Protein AF-A0AAV2CEP4-F1 (afdb_monomer_lite)

Sequence (104 aa):
MEKEYVPQLPFPTRLHKDRLETEFAKFMAMLKQVNIRMPFVEALSKMPKYAKFMKDLLTNKRKLGELSTLMLNEECSAILQNKLPEKRKDPGSFTIPCMIGSLL

Structure (mmCIF, N/CA/C/O backbone):
data_AF-A0AAV2CEP4-F1
#
_entry.id   AF-A0AAV2CEP4-F1
#
loop_
_atom_site.group_PDB
_atom_site.id
_atom_site.type_symbol
_atom_site.label_atom_id
_atom_site.label_alt_id
_atom_site.label_comp_id
_atom_site.label_asym_id
_atom_site.label_entity_id
_atom_site.label_seq_id
_atom_site.pdbx_PDB_ins_code
_atom_site.Cartn_x
_atom_site.Cartn_y
_atom_site.Cartn_z
_atom_site.occupancy
_atom_site.B_iso_or_equiv
_atom_site.auth_seq_id
_atom_site.auth_comp_id
_atom_site.auth_asym_id
_atom_site.auth_atom_id
_atom_site.pdbx_PDB_model_num
ATOM 1 N N . MET A 1 1 ? 32.792 34.242 13.592 1.00 44.28 1 MET A N 1
ATOM 2 C CA . MET A 1 1 ? 32.003 33.523 12.571 1.00 44.28 1 MET A CA 1
ATOM 3 C C . MET A 1 1 ? 31.143 32.512 13.296 1.00 44.28 1 MET A C 1
ATOM 5 O O . MET A 1 1 ? 31.660 31.513 13.781 1.00 44.28 1 MET A O 1
ATOM 9 N N . GLU A 1 2 ? 29.873 32.847 13.474 1.00 54.44 2 GLU A N 1
ATOM 10 C CA . GLU A 1 2 ? 28.872 31.980 14.091 1.00 54.44 2 GLU A CA 1
ATOM 11 C C . GLU A 1 2 ? 28.571 30.837 13.111 1.00 54.44 2 GLU A C 1
ATOM 13 O O . GLU A 1 2 ? 28.300 31.085 11.937 1.00 54.44 2 GLU A O 1
ATOM 18 N N . LYS A 1 3 ? 28.744 29.582 13.541 1.00 63.22 3 LYS A N 1
ATOM 19 C CA . LYS A 1 3 ? 28.412 28.424 12.704 1.00 63.22 3 LYS A CA 1
ATOM 20 C C . LYS A 1 3 ? 26.911 28.198 12.804 1.00 63.22 3 LYS A C 1
ATOM 22 O O . LYS A 1 3 ? 26.409 27.937 13.893 1.00 63.22 3 LYS A O 1
ATOM 27 N N . GLU A 1 4 ? 26.230 28.290 11.671 1.00 72.56 4 GLU A N 1
ATOM 28 C CA . GLU A 1 4 ? 24.810 27.982 11.550 1.00 72.56 4 GLU A CA 1
ATOM 29 C C . GLU A 1 4 ? 24.533 26.556 12.049 1.00 72.56 4 GLU A C 1
ATOM 31 O O . GLU A 1 4 ? 25.140 25.581 11.593 1.00 72.56 4 GLU A O 1
ATOM 36 N N . TYR A 1 5 ? 23.662 26.441 13.053 1.00 77.50 5 TYR A N 1
ATOM 37 C CA . TYR A 1 5 ? 23.270 25.162 13.630 1.00 77.50 5 TYR A CA 1
ATOM 38 C C . TYR A 1 5 ? 22.282 24.468 12.690 1.00 77.50 5 TYR A C 1
ATOM 40 O O . TYR A 1 5 ? 21.127 24.875 12.579 1.00 77.50 5 TYR A O 1
ATOM 48 N N . VAL A 1 6 ? 22.729 23.399 12.031 1.00 79.00 6 VAL A N 1
ATOM 49 C CA . VAL A 1 6 ? 21.854 22.528 11.239 1.00 79.00 6 VAL A CA 1
ATOM 50 C C . VAL A 1 6 ? 21.366 21.393 12.145 1.00 79.00 6 VAL A C 1
ATOM 52 O O . VAL A 1 6 ? 22.180 20.551 12.541 1.00 79.00 6 VAL A O 1
ATOM 55 N N . PRO A 1 7 ? 20.068 21.337 12.502 1.00 77.12 7 PRO A N 1
ATOM 56 C CA . PRO A 1 7 ? 19.546 20.246 13.309 1.00 77.12 7 PRO A CA 1
ATOM 57 C C . PRO A 1 7 ? 19.694 18.936 12.536 1.00 77.12 7 PRO A C 1
ATOM 59 O O . PRO A 1 7 ? 19.220 18.800 11.406 1.00 77.12 7 PRO A O 1
ATOM 62 N N . GLN A 1 8 ? 20.353 17.951 13.146 1.00 74.31 8 GLN A N 1
ATOM 63 C CA . GLN A 1 8 ? 20.405 16.618 12.564 1.00 74.31 8 GLN A CA 1
ATOM 64 C C . GLN A 1 8 ? 19.019 15.989 12.662 1.00 74.31 8 GLN A C 1
ATOM 66 O O . GLN A 1 8 ? 18.497 15.774 13.757 1.00 74.31 8 GLN A O 1
ATOM 71 N N . LEU A 1 9 ? 18.411 15.715 11.506 1.00 70.19 9 LEU A N 1
ATOM 72 C CA . LEU A 1 9 ? 17.122 15.044 11.451 1.00 70.19 9 LEU A CA 1
ATOM 73 C C . LEU A 1 9 ? 17.254 13.676 12.125 1.00 70.19 9 LEU A C 1
ATOM 75 O O . LEU A 1 9 ? 18.134 12.898 11.742 1.00 70.19 9 LEU A O 1
ATOM 79 N N . PRO A 1 10 ? 16.382 13.338 13.089 1.00 75.00 10 PRO A N 1
ATOM 80 C CA . PRO A 1 10 ? 16.312 11.974 13.562 1.00 75.00 10 PRO A CA 1
ATOM 81 C C . PRO A 1 10 ? 15.937 11.136 12.334 1.00 75.00 10 PRO A C 1
ATOM 83 O O . PRO A 1 10 ? 14.899 11.368 11.713 1.00 75.00 10 PRO A O 1
ATOM 86 N N . PHE A 1 11 ? 16.795 10.187 11.958 1.00 68.88 11 PHE A N 1
ATOM 87 C CA . PHE A 1 11 ? 16.634 9.277 10.812 1.00 68.88 11 PHE A CA 1
ATOM 88 C C . PHE A 1 11 ? 16.893 9.887 9.409 1.00 68.88 11 PHE A C 1
ATOM 90 O O . PHE A 1 11 ? 16.006 9.857 8.549 1.00 68.88 11 PHE A O 1
ATOM 97 N N . PRO A 1 12 ? 18.129 10.339 9.114 1.00 63.06 12 PRO A N 1
ATOM 98 C CA . PRO A 1 12 ? 18.507 10.880 7.799 1.00 63.06 12 PRO A CA 1
ATOM 99 C C . PRO A 1 12 ? 18.337 9.855 6.664 1.00 63.06 12 PRO A C 1
ATOM 101 O O . PRO A 1 12 ? 18.043 10.207 5.527 1.00 63.06 12 PRO A O 1
ATOM 104 N N . THR A 1 13 ? 18.422 8.563 6.987 1.00 63.28 13 THR A N 1
ATOM 105 C CA . THR A 1 13 ? 18.263 7.445 6.048 1.00 63.28 13 THR A CA 1
ATOM 106 C C . THR A 1 13 ? 16.856 7.361 5.438 1.00 63.28 13 THR A C 1
ATOM 108 O O . THR A 1 13 ? 16.698 6.825 4.343 1.00 63.28 13 THR A O 1
ATOM 111 N N . ARG A 1 14 ? 15.821 7.909 6.101 1.00 62.22 14 ARG A N 1
ATOM 112 C CA . ARG A 1 14 ? 14.437 7.916 5.576 1.00 62.22 14 ARG A CA 1
ATOM 113 C C . ARG A 1 14 ? 14.245 8.827 4.362 1.00 62.22 14 ARG A C 1
ATOM 115 O O . ARG A 1 14 ? 13.224 8.713 3.689 1.00 62.22 14 ARG A O 1
ATOM 122 N N . LEU A 1 15 ? 15.218 9.689 4.073 1.00 59.09 15 LEU A N 1
ATOM 123 C CA . LEU A 1 15 ? 15.242 10.528 2.877 1.00 59.09 15 LEU A CA 1
ATOM 124 C C . LEU A 1 15 ? 15.859 9.827 1.656 1.00 59.09 15 LEU A C 1
ATOM 126 O O . LEU A 1 15 ? 15.777 10.370 0.564 1.00 59.09 15 LEU A O 1
ATOM 130 N N . HIS A 1 16 ? 16.402 8.606 1.766 1.00 59.72 16 HIS A N 1
ATOM 131 C CA . HIS A 1 16 ? 16.911 7.850 0.605 1.00 59.72 16 HIS A CA 1
ATOM 132 C C . HIS A 1 16 ? 15.798 7.268 -0.298 1.00 59.72 16 HIS A C 1
ATOM 134 O O . HIS A 1 16 ? 15.948 6.176 -0.852 1.00 59.72 16 HIS A O 1
ATOM 140 N N . LYS A 1 17 ? 14.677 7.982 -0.460 1.00 60.50 17 LYS A N 1
ATOM 141 C CA . LYS A 1 17 ? 13.610 7.644 -1.414 1.00 60.50 17 LYS A CA 1
ATOM 142 C C . LYS A 1 17 ? 14.090 7.758 -2.857 1.00 60.50 17 LYS A C 1
ATOM 144 O O . LYS A 1 17 ? 13.772 6.888 -3.662 1.00 60.50 17 LYS A O 1
ATOM 149 N N . ASP A 1 18 ? 14.929 8.749 -3.143 1.00 65.75 18 ASP A N 1
ATOM 150 C CA . ASP A 1 18 ? 15.300 9.126 -4.510 1.00 65.75 18 ASP A CA 1
ATOM 151 C C . ASP A 1 18 ? 15.946 7.977 -5.291 1.00 65.75 18 ASP A C 1
ATOM 153 O O . ASP A 1 18 ? 15.655 7.766 -6.470 1.00 65.75 18 ASP A O 1
ATOM 157 N N . ARG A 1 19 ? 16.789 7.172 -4.627 1.00 70.69 19 ARG A N 1
ATOM 158 C CA . ARG A 1 19 ? 17.437 6.017 -5.264 1.00 70.69 19 ARG A CA 1
ATOM 159 C C . ARG A 1 19 ? 16.425 4.926 -5.607 1.00 70.69 19 ARG A C 1
ATOM 161 O O . ARG A 1 19 ? 16.480 4.382 -6.704 1.00 70.69 19 ARG A O 1
ATOM 168 N N . LEU A 1 20 ? 15.506 4.612 -4.693 1.00 79.88 20 LEU A N 1
ATOM 169 C CA . LEU A 1 20 ? 14.484 3.589 -4.923 1.00 79.88 20 LEU A CA 1
ATOM 170 C C . LEU A 1 20 ? 13.492 4.037 -6.004 1.00 79.88 20 LEU A C 1
ATOM 172 O O . LEU A 1 20 ? 13.113 3.246 -6.862 1.00 79.88 20 LEU A O 1
ATOM 176 N N . GLU A 1 21 ? 13.116 5.312 -5.988 1.00 81.44 21 GLU A N 1
ATOM 177 C CA . GLU A 1 21 ? 12.184 5.914 -6.939 1.00 81.44 21 GLU A CA 1
ATOM 178 C C . GLU A 1 21 ? 12.784 5.983 -8.351 1.00 81.44 21 GLU A C 1
ATOM 180 O O . GLU A 1 21 ? 12.112 5.650 -9.329 1.00 81.44 21 GLU A O 1
ATOM 185 N N . THR A 1 22 ? 14.084 6.276 -8.458 1.00 86.31 22 THR A N 1
ATOM 186 C CA . THR A 1 22 ? 14.829 6.223 -9.726 1.00 86.31 22 THR A CA 1
ATOM 187 C C . THR A 1 22 ? 14.905 4.799 -10.286 1.00 86.31 22 THR A C 1
ATOM 189 O O . THR A 1 22 ? 14.666 4.586 -11.476 1.00 86.31 22 THR A O 1
ATOM 192 N N . GLU A 1 23 ? 15.219 3.804 -9.451 1.00 87.25 23 GLU A N 1
ATOM 193 C CA . GLU A 1 23 ? 15.260 2.397 -9.876 1.00 87.25 23 GLU A CA 1
ATOM 194 C C . GLU A 1 23 ? 13.865 1.881 -10.271 1.00 87.25 23 GLU A C 1
ATOM 196 O O . GLU A 1 23 ? 13.717 1.196 -11.287 1.00 87.25 23 GLU A O 1
ATOM 201 N N . PHE A 1 24 ? 12.817 2.281 -9.546 1.00 86.81 24 PHE A N 1
ATOM 202 C CA . PHE A 1 24 ? 11.432 1.961 -9.891 1.00 86.81 24 PHE A CA 1
ATOM 203 C C . PHE A 1 24 ? 11.005 2.598 -11.223 1.00 86.81 24 PHE A C 1
ATOM 205 O O . PHE A 1 24 ? 10.389 1.934 -12.061 1.00 86.81 24 PHE A O 1
ATOM 212 N N . ALA A 1 25 ? 11.380 3.855 -11.469 1.00 90.19 25 ALA A N 1
ATOM 213 C CA . ALA A 1 25 ? 11.115 4.531 -12.736 1.00 90.19 25 ALA A CA 1
ATOM 214 C C . ALA A 1 25 ? 11.799 3.823 -13.921 1.00 90.19 25 ALA A C 1
ATOM 216 O O . ALA A 1 25 ? 11.162 3.612 -14.958 1.00 90.19 25 ALA A O 1
ATOM 217 N N . LYS A 1 26 ? 13.059 3.386 -13.758 1.00 91.50 26 LYS A N 1
ATOM 218 C CA . LYS A 1 26 ? 13.776 2.577 -14.763 1.00 91.50 26 LYS A CA 1
ATOM 219 C C . LYS A 1 26 ? 13.073 1.245 -15.026 1.00 91.50 26 LYS A C 1
ATOM 221 O O . LYS A 1 26 ? 12.873 0.880 -16.183 1.00 91.50 26 LYS A O 1
ATOM 226 N N . PHE A 1 27 ? 12.652 0.543 -13.976 1.00 89.06 27 PHE A N 1
ATOM 227 C CA . PHE A 1 27 ? 11.896 -0.705 -14.099 1.00 89.06 27 PHE A CA 1
ATOM 228 C C . PHE A 1 27 ? 10.592 -0.521 -14.886 1.00 89.06 27 PHE A C 1
ATOM 230 O O . PHE A 1 27 ? 10.320 -1.268 -15.827 1.00 89.06 27 PHE A O 1
ATOM 237 N N . MET A 1 28 ? 9.821 0.520 -14.567 1.00 87.81 28 MET A N 1
ATOM 238 C CA . MET A 1 28 ? 8.586 0.844 -15.284 1.00 87.81 28 MET A CA 1
ATOM 239 C C . MET A 1 28 ? 8.842 1.214 -16.749 1.00 87.81 28 MET A C 1
ATOM 241 O O . MET A 1 28 ? 8.041 0.863 -17.615 1.00 87.81 28 MET A O 1
ATOM 245 N N . ALA A 1 29 ? 9.951 1.895 -17.050 1.00 87.81 29 ALA A N 1
ATOM 246 C CA . ALA A 1 29 ? 10.347 2.191 -18.425 1.00 87.81 29 ALA A CA 1
ATOM 247 C C . ALA A 1 29 ? 10.660 0.911 -19.218 1.00 87.81 29 ALA A C 1
ATOM 249 O O . ALA A 1 29 ? 10.194 0.776 -20.349 1.00 87.81 29 ALA A O 1
ATOM 250 N N . MET A 1 30 ? 11.365 -0.052 -18.613 1.00 85.81 30 MET A N 1
ATOM 251 C CA . MET A 1 30 ? 11.623 -1.360 -19.228 1.00 85.81 30 MET A CA 1
ATOM 252 C C . MET A 1 30 ? 10.326 -2.143 -19.460 1.00 85.81 30 MET A C 1
ATOM 254 O O . MET A 1 30 ? 10.098 -2.632 -20.562 1.00 85.81 30 MET A O 1
ATOM 258 N N . LEU A 1 31 ? 9.429 -2.202 -18.469 1.00 81.12 31 LEU A N 1
ATOM 259 C CA . LEU A 1 31 ? 8.133 -2.877 -18.619 1.00 81.12 31 LEU A CA 1
ATOM 260 C C . LEU A 1 31 ? 7.277 -2.281 -19.740 1.00 81.12 31 LEU A C 1
ATOM 262 O O . LEU A 1 31 ? 6.638 -3.027 -20.472 1.00 81.12 31 LEU A O 1
ATOM 266 N N . LYS A 1 32 ? 7.278 -0.953 -19.909 1.00 78.62 32 LYS A N 1
ATOM 267 C CA . LYS A 1 32 ? 6.548 -0.288 -21.002 1.00 78.62 32 LYS A CA 1
ATOM 268 C C . LYS A 1 32 ? 7.072 -0.669 -22.391 1.00 78.62 32 LYS A C 1
ATOM 270 O O . LYS A 1 32 ? 6.301 -0.640 -23.345 1.00 78.62 32 LYS A O 1
ATOM 275 N N . GLN A 1 33 ? 8.357 -1.007 -22.513 1.00 78.44 33 GLN A N 1
ATOM 276 C CA . GLN A 1 33 ? 8.943 -1.499 -23.766 1.00 78.44 33 GLN A CA 1
ATOM 277 C C . GLN A 1 33 ? 8.558 -2.956 -24.051 1.00 78.44 33 GLN A C 1
ATOM 279 O O . GLN A 1 33 ? 8.521 -3.368 -25.211 1.00 78.44 33 GLN A O 1
ATOM 284 N 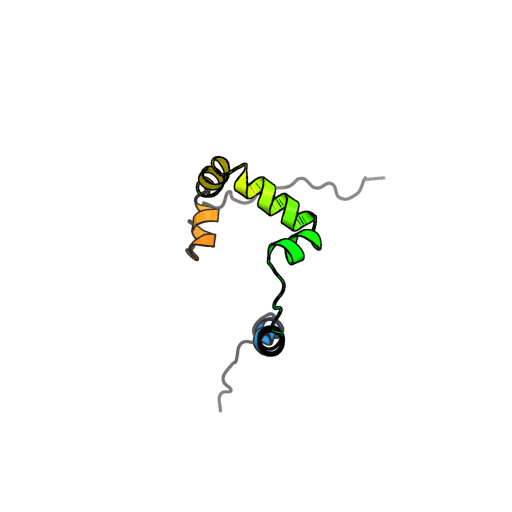N . VAL A 1 34 ? 8.230 -3.734 -23.014 1.00 76.94 34 VAL A N 1
ATOM 285 C CA . VAL A 1 34 ? 7.705 -5.092 -23.167 1.00 76.94 34 VAL A CA 1
ATOM 286 C C . VAL A 1 34 ? 6.257 -5.007 -23.655 1.00 76.94 34 VAL A C 1
ATOM 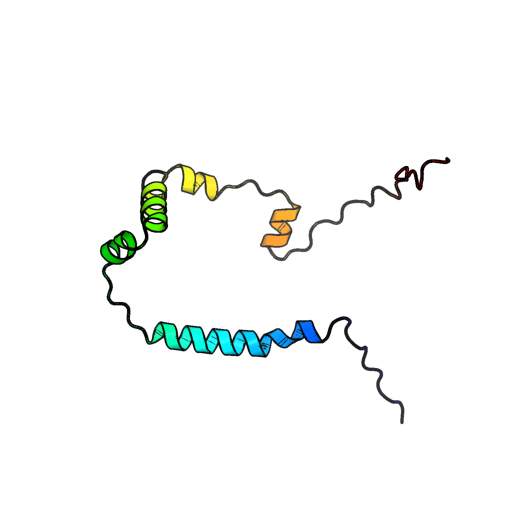288 O O . VAL A 1 34 ? 5.310 -4.898 -22.879 1.00 76.94 34 VAL A O 1
ATOM 291 N N . ASN A 1 35 ? 6.066 -5.067 -24.973 1.00 65.81 35 ASN A N 1
ATOM 292 C CA . ASN A 1 35 ? 4.734 -5.121 -25.566 1.00 65.81 35 ASN A CA 1
ATOM 293 C C . ASN A 1 35 ? 4.149 -6.534 -25.430 1.00 65.81 35 ASN A C 1
ATOM 295 O O . ASN A 1 35 ? 4.322 -7.382 -26.308 1.00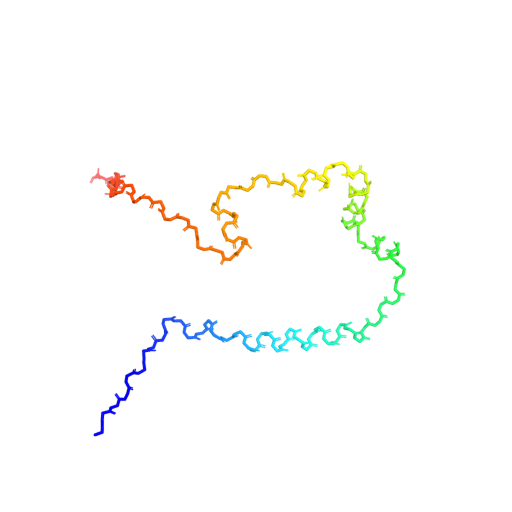 65.81 35 ASN A O 1
ATOM 299 N N . ILE A 1 36 ? 3.452 -6.799 -24.325 1.00 69.38 36 ILE A N 1
ATOM 300 C CA . ILE A 1 36 ? 2.732 -8.059 -24.134 1.00 69.38 36 ILE A CA 1
ATOM 301 C C . ILE A 1 36 ? 1.433 -7.992 -24.945 1.00 69.38 36 ILE A C 1
ATOM 303 O O . ILE A 1 36 ? 0.373 -7.637 -24.433 1.00 69.38 36 ILE A O 1
ATOM 307 N N . ARG A 1 37 ? 1.495 -8.355 -26.231 1.00 68.56 37 ARG A N 1
ATOM 308 C CA . ARG A 1 37 ? 0.298 -8.636 -27.040 1.00 68.56 37 ARG A CA 1
ATOM 309 C C . ARG A 1 37 ? -0.256 -10.013 -26.677 1.00 68.56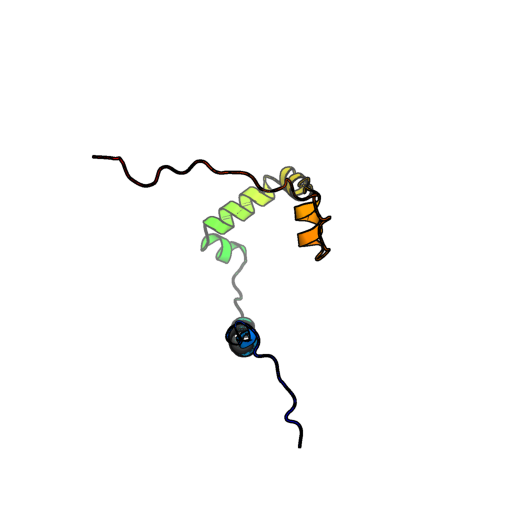 37 ARG A C 1
ATOM 311 O O . ARG A 1 37 ? -0.270 -10.916 -27.503 1.00 68.56 37 ARG A O 1
ATOM 318 N N . MET A 1 38 ? -0.666 -10.187 -25.425 1.00 78.00 38 MET A N 1
ATOM 319 C CA . MET A 1 38 ? -1.373 -11.388 -24.996 1.00 78.00 38 MET A CA 1
ATOM 320 C C . MET A 1 38 ? -2.864 -11.061 -24.912 1.00 78.00 38 MET A C 1
ATOM 322 O O . MET A 1 38 ? -3.233 -10.103 -24.226 1.00 78.00 38 MET A O 1
ATOM 326 N N . PRO A 1 39 ? -3.734 -11.827 -25.589 1.00 82.69 39 PRO A N 1
ATOM 327 C CA . PRO A 1 39 ? -5.169 -11.718 -25.400 1.00 82.69 39 PRO A CA 1
ATOM 328 C C . PRO A 1 39 ? -5.519 -11.777 -23.911 1.00 82.69 39 PRO A C 1
ATOM 330 O O . PRO A 1 39 ? -5.023 -12.627 -23.174 1.00 82.69 39 PRO A O 1
ATOM 333 N N . PHE A 1 40 ? -6.411 -10.896 -23.460 1.00 80.50 40 PHE A N 1
ATOM 334 C CA . PHE A 1 40 ? -6.796 -10.812 -22.047 1.00 80.50 40 PHE A CA 1
ATOM 335 C C . PHE A 1 40 ? -7.275 -12.159 -21.477 1.00 80.50 40 PHE A C 1
ATOM 337 O O . PHE A 1 40 ? -6.923 -12.536 -20.362 1.00 80.50 40 PHE A O 1
ATOM 344 N N . VAL A 1 41 ? -8.029 -12.921 -22.275 1.00 82.44 41 VAL A N 1
ATOM 345 C CA . VAL A 1 41 ? -8.514 -14.266 -21.923 1.00 82.44 41 VAL A CA 1
ATOM 346 C C . VAL A 1 41 ? -7.358 -15.250 -21.728 1.00 82.44 41 VAL A C 1
ATOM 348 O O . VAL A 1 41 ? -7.385 -16.065 -20.808 1.00 82.44 41 VAL A O 1
ATOM 351 N N . GLU A 1 42 ? -6.318 -15.150 -22.553 1.00 84.69 42 GLU A N 1
ATOM 352 C CA . GLU A 1 42 ? -5.130 -15.990 -22.439 1.00 84.69 42 GLU A CA 1
ATOM 353 C C . GLU A 1 42 ? -4.340 -15.642 -21.172 1.00 84.69 42 GLU A C 1
ATOM 355 O O . GLU A 1 42 ? -4.023 -16.540 -20.392 1.00 84.69 42 GLU A O 1
ATOM 360 N N . ALA A 1 43 ? -4.134 -14.354 -20.884 1.00 85.88 43 ALA A N 1
ATOM 361 C CA . ALA A 1 43 ? -3.488 -13.905 -19.649 1.00 85.88 43 ALA A CA 1
ATOM 362 C C . ALA A 1 43 ? -4.248 -14.379 -18.398 1.00 85.88 43 ALA A C 1
ATOM 364 O O . ALA A 1 43 ? -3.648 -14.895 -17.452 1.00 85.88 43 ALA A O 1
ATOM 365 N N . LEU A 1 44 ? -5.581 -14.284 -18.418 1.00 86.50 44 LEU A N 1
ATOM 366 C CA . LEU A 1 44 ? -6.431 -14.796 -17.344 1.00 86.50 44 LEU A CA 1
ATOM 367 C C . LEU A 1 44 ? -6.308 -16.311 -17.172 1.00 86.50 44 LEU A C 1
ATOM 369 O O . LEU A 1 44 ? -6.242 -16.785 -16.038 1.00 86.50 44 LEU A O 1
ATOM 373 N N . SER A 1 45 ? -6.233 -17.071 -18.268 1.00 86.25 45 SER A N 1
ATOM 374 C CA . SER A 1 45 ? -6.077 -18.532 -18.211 1.00 86.25 45 SER A CA 1
ATOM 375 C C . SER A 1 45 ? -4.781 -18.955 -17.509 1.00 86.25 45 SER A C 1
ATOM 377 O O . SER A 1 45 ? -4.758 -19.962 -16.802 1.00 86.25 45 SER A O 1
ATOM 379 N N . LYS A 1 46 ? -3.716 -18.152 -17.637 1.00 88.94 46 LYS A N 1
ATOM 380 C CA . LYS A 1 46 ? -2.433 -18.371 -16.953 1.00 88.94 46 LYS A CA 1
ATOM 381 C C . LYS A 1 46 ? -2.454 -17.919 -15.490 1.00 88.94 46 LYS A C 1
ATOM 383 O O . LYS A 1 46 ? -1.546 -18.265 -14.739 1.00 88.94 46 LYS A O 1
ATOM 388 N N . MET A 1 47 ? -3.480 -17.179 -15.063 1.00 92.31 47 MET A N 1
ATOM 389 C CA . MET A 1 47 ? -3.601 -16.611 -13.718 1.00 92.31 47 MET A CA 1
ATOM 390 C C . MET A 1 47 ? -4.925 -17.019 -13.050 1.00 92.31 47 MET A C 1
ATOM 392 O O . MET A 1 47 ? -5.830 -16.191 -12.912 1.00 92.31 47 MET A O 1
ATOM 396 N N . PRO A 1 48 ? -5.048 -18.263 -12.541 1.00 87.75 48 PRO A N 1
ATOM 397 C CA . PRO A 1 48 ? -6.305 -18.786 -11.994 1.00 87.75 48 PRO A CA 1
ATOM 398 C C . PRO A 1 48 ? -6.917 -17.932 -10.873 1.00 87.75 48 PRO A C 1
ATOM 400 O O . PRO A 1 48 ? -8.135 -17.785 -10.796 1.00 87.75 48 PRO A O 1
ATOM 403 N N . LYS A 1 49 ? -6.080 -17.319 -10.022 1.00 89.94 49 LYS A N 1
ATOM 404 C CA . LYS A 1 49 ? -6.536 -16.396 -8.965 1.00 89.94 49 LYS A CA 1
ATOM 405 C C . LYS A 1 49 ? -7.212 -15.154 -9.548 1.00 89.94 49 LYS A C 1
ATOM 407 O O . LYS A 1 49 ? -8.256 -14.742 -9.051 1.00 89.94 49 LYS A O 1
ATOM 412 N N . TYR A 1 50 ? -6.636 -14.585 -10.605 1.00 86.81 50 TYR A N 1
ATOM 413 C CA . TYR A 1 50 ? -7.171 -13.394 -11.257 1.00 86.81 50 TYR A CA 1
ATOM 414 C C . TYR A 1 50 ? -8.396 -13.738 -12.116 1.00 86.81 50 TYR A C 1
ATOM 416 O O . TYR A 1 50 ? -9.380 -13.010 -12.085 1.00 86.81 50 TYR A O 1
ATOM 424 N N . ALA A 1 51 ? -8.416 -14.903 -12.773 1.00 89.81 51 ALA A N 1
ATOM 425 C CA . ALA A 1 51 ? -9.613 -15.428 -13.436 1.00 89.81 51 ALA A CA 1
ATOM 426 C C . ALA A 1 51 ? -10.791 -15.596 -12.466 1.00 89.81 51 ALA A C 1
ATOM 428 O O . ALA A 1 51 ? -11.905 -15.162 -12.765 1.00 89.81 51 ALA A O 1
ATOM 429 N N . LYS A 1 52 ? -10.544 -16.168 -11.280 1.00 88.19 52 LYS A N 1
ATOM 430 C CA . LYS A 1 52 ? -11.550 -16.272 -10.219 1.00 88.19 52 LYS A CA 1
ATOM 431 C C . LYS A 1 52 ? -12.009 -14.892 -9.750 1.00 88.19 52 LYS A C 1
ATOM 433 O O . LYS A 1 52 ? -13.207 -14.661 -9.689 1.00 88.19 52 LYS A O 1
ATOM 438 N N . PHE A 1 53 ? -11.080 -13.968 -9.501 1.00 85.25 53 PHE A N 1
ATOM 439 C CA . PHE A 1 53 ? -11.410 -12.594 -9.119 1.00 85.25 53 PHE A CA 1
ATOM 440 C C . PHE A 1 53 ? -12.281 -11.889 -10.166 1.00 85.25 53 PHE A C 1
ATOM 442 O O . PHE A 1 53 ? -13.312 -11.330 -9.817 1.00 85.25 53 PHE A O 1
ATOM 449 N N . MET A 1 54 ? -11.920 -11.958 -11.450 1.00 86.62 54 MET A N 1
ATOM 450 C CA . MET A 1 54 ? -12.711 -11.373 -12.537 1.00 86.62 54 MET A CA 1
ATOM 451 C C . MET A 1 54 ? -14.099 -12.010 -12.624 1.00 86.62 54 MET A C 1
ATOM 453 O O . MET A 1 54 ? -15.091 -11.305 -12.800 1.00 86.62 54 MET A O 1
ATOM 457 N N . LYS A 1 55 ? -14.192 -13.335 -12.460 1.00 86.62 55 LYS A N 1
ATOM 458 C CA . LYS A 1 55 ? -15.475 -14.042 -12.402 1.00 86.62 55 LYS A CA 1
ATOM 459 C C . LYS A 1 55 ? -16.318 -13.546 -11.229 1.00 86.62 55 LYS A C 1
ATOM 461 O O . LYS A 1 55 ? -17.469 -13.181 -11.440 1.00 86.62 55 LYS A O 1
ATOM 466 N N . ASP A 1 56 ? -15.741 -13.491 -10.034 1.00 85.38 56 ASP A N 1
ATOM 467 C CA . ASP A 1 56 ? -16.408 -13.037 -8.815 1.00 85.38 56 ASP A CA 1
ATOM 468 C C . ASP A 1 56 ? -16.828 -11.564 -8.922 1.00 85.38 56 ASP A C 1
ATOM 470 O O . ASP A 1 56 ? -17.914 -11.207 -8.479 1.00 85.38 56 ASP A O 1
ATOM 474 N N . LEU A 1 57 ? -16.021 -10.716 -9.560 1.00 82.75 57 LEU A N 1
ATOM 475 C CA . LEU A 1 57 ? -16.327 -9.310 -9.820 1.00 82.75 57 LEU A CA 1
ATOM 476 C C . LEU A 1 57 ? -17.537 -9.156 -10.752 1.00 82.75 57 LEU A C 1
ATOM 478 O O . LEU A 1 57 ? -18.441 -8.363 -10.489 1.00 82.75 57 LEU A O 1
ATOM 482 N N . LEU A 1 58 ? -17.570 -9.931 -11.839 1.00 80.56 58 LEU A N 1
ATOM 483 C CA . LEU A 1 58 ? -18.643 -9.886 -12.834 1.00 80.56 58 LEU A CA 1
ATOM 484 C C . LEU A 1 58 ? -19.955 -10.484 -12.312 1.00 80.56 58 LEU A C 1
ATOM 486 O O . LEU A 1 58 ? -21.027 -10.026 -12.714 1.00 80.56 58 LEU A O 1
ATOM 490 N N . THR A 1 59 ? -19.888 -11.476 -11.423 1.00 83.44 59 THR A N 1
ATOM 491 C CA . THR A 1 59 ? -21.067 -12.085 -10.788 1.00 83.44 59 THR A CA 1
ATOM 492 C C . THR A 1 59 ? -21.563 -11.277 -9.587 1.00 83.44 59 THR A C 1
ATOM 494 O O . THR A 1 59 ? -22.771 -11.175 -9.383 1.00 83.44 59 THR A O 1
ATOM 497 N N . ASN A 1 60 ? -20.672 -10.629 -8.828 1.00 70.25 60 ASN A N 1
ATOM 498 C CA . ASN A 1 60 ? -21.014 -9.804 -7.664 1.00 70.25 60 ASN A CA 1
ATOM 499 C C . ASN A 1 60 ? -21.216 -8.311 -7.996 1.00 70.25 60 ASN A C 1
ATOM 501 O O . ASN A 1 60 ? -21.041 -7.473 -7.113 1.00 70.25 60 ASN A O 1
ATOM 505 N N . LYS A 1 61 ? -21.645 -7.941 -9.216 1.00 60.81 61 LYS A N 1
ATOM 506 C CA . LYS A 1 61 ? -21.900 -6.531 -9.608 1.00 60.81 61 LYS A CA 1
ATOM 507 C C . LYS A 1 61 ? -22.747 -5.729 -8.600 1.00 60.81 61 LYS A C 1
ATOM 509 O O . LYS A 1 61 ? -22.573 -4.522 -8.508 1.00 60.81 61 LYS A O 1
ATOM 514 N N . ARG A 1 62 ? -23.621 -6.385 -7.820 1.00 56.38 62 ARG A N 1
ATOM 515 C CA . ARG A 1 62 ? -24.398 -5.756 -6.731 1.00 56.38 62 ARG A CA 1
ATOM 516 C C . ARG A 1 62 ? -23.550 -5.397 -5.495 1.00 56.38 62 ARG A C 1
ATOM 518 O O . ARG A 1 62 ? -23.748 -4.332 -4.933 1.00 56.38 62 ARG A O 1
ATOM 525 N N . LYS A 1 63 ? -22.561 -6.222 -5.126 1.00 58.16 63 LYS A N 1
ATOM 526 C CA . LYS A 1 63 ? -21.688 -5.999 -3.955 1.00 58.16 63 LYS A CA 1
ATOM 527 C C . LYS A 1 63 ? -20.525 -5.054 -4.224 1.00 58.16 63 LYS A C 1
ATOM 529 O O . LYS A 1 63 ? -19.976 -4.502 -3.284 1.00 58.16 63 LYS A O 1
ATOM 534 N N . LEU A 1 64 ? -20.117 -4.870 -5.482 1.00 57.41 64 LEU A N 1
ATOM 535 C CA . LEU A 1 64 ? -19.080 -3.886 -5.814 1.00 57.41 64 LEU A CA 1
ATOM 536 C C . LEU A 1 64 ? -19.564 -2.454 -5.525 1.00 57.41 64 LEU A C 1
ATOM 538 O O . LEU A 1 64 ? -18.793 -1.651 -5.014 1.00 57.41 64 LEU A O 1
ATOM 542 N N . GLY A 1 65 ? -20.851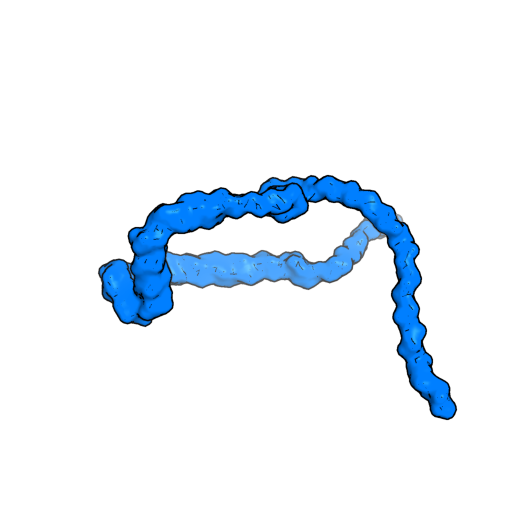 -2.178 -5.783 1.00 56.75 65 GLY A N 1
ATOM 543 C CA . GLY A 1 65 ? -21.513 -0.929 -5.392 1.00 56.75 65 GLY A CA 1
ATOM 544 C C . GLY A 1 65 ? -21.620 -0.751 -3.870 1.00 56.75 65 GLY A C 1
ATOM 545 O O . GLY A 1 65 ? -21.440 0.350 -3.361 1.00 56.75 65 GLY A O 1
ATOM 546 N N . GLU A 1 66 ? -21.830 -1.837 -3.125 1.00 55.84 66 GLU A N 1
ATOM 547 C CA . GLU A 1 66 ? -21.818 -1.820 -1.652 1.00 55.84 66 GLU A CA 1
ATOM 548 C C . GLU A 1 66 ? -20.393 -1.668 -1.080 1.00 55.84 66 GLU A C 1
ATOM 550 O O . GLU A 1 66 ? -20.196 -0.938 -0.115 1.00 55.84 66 GLU A O 1
ATOM 555 N N . LEU A 1 67 ? -19.373 -2.268 -1.709 1.00 55.28 67 LEU A N 1
ATOM 556 C CA . LEU A 1 67 ? -17.951 -2.082 -1.373 1.00 55.28 67 LEU A CA 1
ATOM 557 C C . LEU A 1 67 ? -17.462 -0.651 -1.630 1.00 55.28 67 LEU A C 1
ATOM 559 O O . LEU A 1 67 ? -16.529 -0.205 -0.967 1.00 55.28 67 LEU A O 1
ATOM 563 N N . SER A 1 68 ? -18.072 0.083 -2.567 1.00 55.78 68 SER A N 1
ATOM 564 C CA . SER A 1 68 ? -17.790 1.514 -2.745 1.00 55.78 68 SER A CA 1
ATOM 565 C C . SER A 1 68 ? -18.388 2.395 -1.645 1.00 55.78 68 SER A C 1
ATOM 567 O O . SER A 1 68 ? -17.938 3.525 -1.472 1.00 55.78 68 SER A O 1
ATOM 569 N N . THR A 1 69 ? -19.350 1.889 -0.867 1.00 59.12 69 THR A N 1
ATOM 570 C CA . THR A 1 69 ? -19.950 2.594 0.274 1.00 59.12 69 THR A CA 1
ATOM 571 C C . THR A 1 69 ? -19.600 1.877 1.573 1.00 59.12 69 THR A C 1
ATOM 573 O O . THR A 1 69 ? -20.461 1.449 2.337 1.00 59.12 69 THR A O 1
ATOM 576 N N . LEU A 1 70 ? -18.303 1.741 1.851 1.00 69.12 70 LEU A N 1
ATOM 577 C CA . LEU A 1 70 ? -17.874 1.433 3.210 1.00 69.12 70 LEU A CA 1
ATOM 578 C C . LEU A 1 70 ? -18.060 2.690 4.065 1.00 69.12 70 LEU A C 1
ATOM 580 O O . LEU A 1 70 ? -17.483 3.738 3.778 1.00 69.12 70 LEU A O 1
ATOM 584 N N . MET A 1 71 ? -18.874 2.581 5.114 1.00 74.44 71 MET A N 1
ATOM 585 C CA . MET A 1 71 ? -18.983 3.604 6.153 1.00 74.44 71 MET A CA 1
ATOM 586 C C . MET A 1 71 ? -17.641 3.685 6.881 1.00 74.44 71 MET A C 1
ATOM 588 O O . MET A 1 71 ? -17.326 2.851 7.729 1.00 74.44 71 MET A O 1
ATOM 592 N N . LEU A 1 72 ? -16.822 4.662 6.508 1.00 83.75 72 LEU A N 1
ATOM 593 C CA . LEU A 1 72 ? -15.583 4.957 7.211 1.00 83.75 72 LEU A CA 1
ATOM 594 C C . LEU A 1 72 ? -15.916 5.718 8.490 1.00 83.75 72 LEU A C 1
ATOM 596 O O . LEU A 1 72 ? -16.763 6.612 8.485 1.00 83.75 72 LEU A O 1
ATOM 600 N N . ASN A 1 73 ? -15.227 5.389 9.581 1.00 86.56 73 ASN A N 1
ATOM 601 C CA . ASN A 1 73 ? -15.238 6.271 10.736 1.00 86.56 73 ASN A CA 1
ATOM 602 C C . ASN A 1 73 ? -14.484 7.574 10.397 1.00 86.56 73 ASN A C 1
ATOM 604 O O . ASN A 1 73 ? -13.724 7.661 9.425 1.00 86.56 73 ASN A O 1
ATOM 608 N N . GLU A 1 74 ? -14.716 8.599 11.208 1.00 83.94 74 GLU A N 1
ATOM 609 C CA . GLU A 1 74 ? -14.166 9.937 10.994 1.00 83.94 74 GLU A CA 1
ATOM 610 C C . GLU A 1 74 ? -12.630 9.931 10.894 1.00 83.94 74 GLU A C 1
ATOM 612 O O . GLU A 1 74 ? -12.064 10.550 9.994 1.00 83.94 74 GLU A O 1
ATOM 617 N N . GLU A 1 75 ? -11.957 9.135 11.728 1.00 86.19 75 GLU A N 1
ATOM 618 C CA . GLU A 1 75 ? -10.495 9.010 11.747 1.00 86.19 75 GLU A CA 1
ATOM 619 C C . GLU A 1 75 ? -9.937 8.411 10.447 1.00 86.19 75 GLU A C 1
ATOM 621 O O . GLU A 1 75 ? -9.032 8.986 9.837 1.00 86.19 75 GLU A O 1
ATOM 626 N N . CYS A 1 76 ? -10.500 7.297 9.967 1.00 85.25 76 CYS A N 1
ATOM 627 C CA . CYS A 1 76 ? -10.095 6.684 8.702 1.00 85.25 76 CYS A CA 1
ATOM 628 C C . CYS A 1 76 ? -10.375 7.608 7.512 1.00 85.25 76 CYS A C 1
ATOM 630 O O . CYS A 1 76 ? -9.573 7.670 6.577 1.00 85.25 76 CYS A O 1
ATOM 632 N N . SER A 1 77 ? -11.490 8.345 7.550 1.00 86.00 77 SER A N 1
ATOM 633 C CA . SER A 1 77 ? -11.837 9.305 6.501 1.00 86.00 77 SER A CA 1
ATOM 634 C C . SER A 1 77 ? -10.840 10.467 6.432 1.00 86.00 77 SER A C 1
ATOM 636 O O . SER A 1 77 ? -10.425 10.849 5.335 1.00 86.00 77 SER A O 1
ATOM 638 N N . ALA A 1 78 ? -10.388 10.976 7.585 1.00 87.69 78 ALA A N 1
ATOM 639 C CA . ALA A 1 78 ? -9.403 12.048 7.659 1.00 87.69 78 ALA A CA 1
ATOM 640 C C . ALA A 1 78 ? -8.059 11.604 7.066 1.00 87.69 78 ALA A C 1
ATOM 642 O O . ALA A 1 78 ? -7.505 12.308 6.224 1.00 87.69 78 ALA A O 1
ATOM 643 N N . ILE A 1 79 ? -7.594 10.397 7.405 1.00 87.88 79 ILE A N 1
ATOM 644 C CA . ILE A 1 79 ? -6.348 9.825 6.870 1.00 87.88 79 ILE A CA 1
ATOM 645 C C . ILE A 1 79 ? -6.406 9.699 5.343 1.00 87.88 79 ILE A C 1
ATOM 647 O O . ILE A 1 79 ? -5.496 10.151 4.652 1.00 87.88 79 ILE A O 1
ATOM 651 N N . LEU A 1 80 ? -7.484 9.126 4.800 1.00 87.06 80 LEU A N 1
ATOM 652 C CA . LEU A 1 80 ? -7.644 8.948 3.350 1.00 87.06 80 LEU A CA 1
ATOM 653 C C . LEU A 1 80 ? -7.728 10.278 2.592 1.00 87.06 80 LEU A C 1
ATOM 655 O O . LEU A 1 80 ? -7.280 10.368 1.451 1.00 87.06 80 LEU A O 1
ATOM 659 N N . GLN A 1 81 ? -8.280 11.316 3.222 1.00 88.81 81 GLN A N 1
ATOM 660 C CA . GLN A 1 81 ? -8.351 12.665 2.660 1.00 88.81 81 GLN A CA 1
ATOM 661 C C . GLN A 1 81 ? -7.080 13.493 2.913 1.00 88.81 81 GLN A C 1
ATOM 663 O O . GLN A 1 81 ? -7.057 14.669 2.552 1.00 88.81 81 GLN A O 1
ATOM 668 N N . ASN A 1 82 ? -6.039 12.913 3.526 1.00 86.75 82 ASN A N 1
ATOM 669 C CA . ASN A 1 82 ? -4.842 13.620 3.996 1.00 86.75 82 ASN A CA 1
ATOM 670 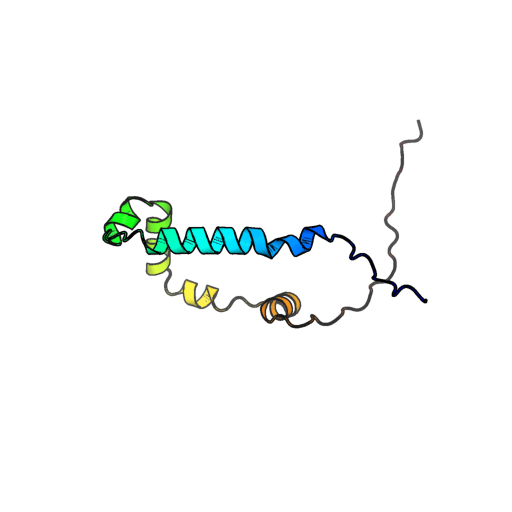C C . ASN A 1 82 ? -5.177 14.848 4.864 1.00 86.75 82 ASN A C 1
ATOM 672 O O . ASN A 1 82 ? -4.487 15.869 4.831 1.00 86.75 82 ASN A O 1
ATOM 676 N N . LYS A 1 83 ? -6.262 14.753 5.633 1.00 89.12 83 LYS A N 1
ATOM 677 C CA . LYS A 1 83 ? -6.687 15.743 6.620 1.00 89.12 83 LYS A CA 1
ATOM 678 C C . LYS A 1 83 ? -6.206 15.323 8.003 1.00 89.12 83 LYS A C 1
ATOM 680 O O . LYS A 1 83 ? -6.040 14.140 8.292 1.00 89.12 83 LYS A O 1
ATOM 685 N N . LEU A 1 84 ? -6.010 16.306 8.874 1.00 85.75 84 LEU A N 1
ATOM 686 C CA . LEU A 1 84 ? -5.707 16.041 10.274 1.00 85.75 84 LEU A CA 1
ATOM 687 C C . LEU A 1 84 ? -6.973 15.499 10.969 1.00 85.75 84 LEU A C 1
ATOM 689 O O . LEU A 1 84 ? -8.011 16.161 10.885 1.00 85.75 84 LEU A O 1
ATOM 693 N N . PRO A 1 85 ? -6.926 14.329 11.631 1.00 82.75 85 PRO A N 1
ATOM 694 C CA . PRO A 1 85 ? -8.054 13.842 12.415 1.00 82.75 85 PRO A CA 1
ATOM 695 C C . PRO A 1 85 ? -8.282 14.736 13.639 1.00 82.75 85 PRO A C 1
ATOM 697 O O . PRO A 1 85 ? -7.343 15.325 14.183 1.00 82.75 85 PRO A O 1
ATOM 700 N N . GLU A 1 86 ? -9.534 14.831 14.083 1.00 83.31 86 GLU A N 1
ATOM 701 C CA . GLU A 1 86 ? -9.875 15.585 15.285 1.00 83.31 86 GLU A CA 1
ATOM 702 C C . GLU A 1 86 ? -9.166 14.981 16.506 1.00 83.31 86 GLU A C 1
ATOM 704 O O . GLU A 1 86 ? -9.210 13.773 16.756 1.00 83.31 86 GLU A O 1
ATOM 709 N N . LYS A 1 87 ? -8.482 15.825 17.283 1.00 81.81 87 LYS A N 1
ATOM 710 C CA . LYS A 1 87 ? -7.765 15.377 18.476 1.00 81.81 87 LYS A CA 1
ATOM 711 C C . LYS A 1 87 ? -8.774 14.991 19.557 1.00 81.81 87 LYS A C 1
ATOM 713 O O . LYS A 1 87 ? -9.421 15.853 20.149 1.00 81.81 87 LYS A O 1
ATOM 718 N N . ARG A 1 88 ? -8.870 13.696 19.862 1.00 80.06 88 ARG A N 1
ATOM 719 C CA . ARG A 1 88 ? -9.622 13.208 21.026 1.00 80.06 88 ARG A CA 1
ATOM 720 C C . ARG A 1 88 ? -8.966 13.711 22.318 1.00 80.06 88 ARG A C 1
ATOM 722 O O . ARG A 1 88 ? -7.748 13.892 22.383 1.00 80.06 88 ARG A O 1
ATOM 729 N N . LYS A 1 89 ? -9.784 13.966 23.345 1.00 84.38 89 LYS A N 1
ATOM 730 C CA . LYS A 1 89 ? -9.286 14.331 24.678 1.00 84.38 89 LYS A CA 1
ATOM 731 C C . LYS A 1 89 ? -8.410 13.199 25.209 1.00 84.38 89 LYS A C 1
ATOM 733 O O . LYS A 1 89 ? -8.755 12.033 25.041 1.00 84.38 89 LYS A O 1
ATOM 738 N N . ASP A 1 90 ? -7.300 13.565 25.840 1.00 83.88 90 ASP A N 1
ATOM 739 C CA . ASP A 1 90 ? -6.454 12.606 26.540 1.00 83.88 90 ASP A CA 1
ATOM 740 C C . ASP A 1 90 ? -7.278 11.968 27.676 1.00 83.88 90 ASP A C 1
ATOM 742 O O . ASP A 1 90 ? -7.808 12.711 28.510 1.00 83.88 90 ASP A O 1
ATOM 746 N N . PRO A 1 91 ? -7.443 10.633 27.707 1.00 80.38 91 PRO A N 1
ATOM 747 C CA . PRO A 1 91 ? -8.122 9.950 28.807 1.00 80.38 91 PRO A CA 1
ATOM 748 C C . PRO A 1 91 ? -7.387 10.091 30.153 1.00 80.38 91 PRO A C 1
ATOM 750 O O . PRO A 1 91 ? -7.950 9.727 31.185 1.00 80.38 91 PRO A O 1
ATOM 753 N N . GLY A 1 92 ? -6.176 10.657 30.168 1.00 84.12 92 GLY A N 1
ATOM 754 C CA . GLY A 1 92 ? -5.359 10.826 31.362 1.00 84.12 92 GLY A CA 1
ATOM 755 C C . GLY A 1 92 ? -4.493 9.597 31.630 1.00 84.12 92 GLY A C 1
ATOM 756 O O . GLY A 1 92 ? -4.592 8.569 30.956 1.00 84.12 92 GLY A O 1
ATOM 757 N N . SER A 1 93 ? -3.604 9.694 32.621 1.00 84.75 93 SER A N 1
ATOM 758 C CA . SER A 1 93 ? -2.738 8.567 32.972 1.00 84.75 93 SER A CA 1
ATOM 759 C C . SER A 1 93 ? -3.555 7.438 33.593 1.00 84.75 93 SER A C 1
ATOM 761 O O . SER A 1 93 ? -4.258 7.653 34.582 1.00 84.75 93 SER A O 1
ATOM 763 N N . PHE A 1 94 ? -3.402 6.225 33.074 1.00 82.06 94 PHE A N 1
ATOM 764 C CA . PHE A 1 94 ? -3.918 5.018 33.704 1.00 82.06 94 PHE A CA 1
ATOM 765 C C . PHE A 1 94 ? -2.768 4.215 34.315 1.00 82.06 94 PHE A C 1
ATOM 767 O O . PHE A 1 94 ? -1.681 4.120 33.744 1.00 82.06 94 PHE A O 1
ATOM 774 N N . THR A 1 95 ? -3.010 3.630 35.486 1.00 85.56 95 THR A N 1
ATOM 775 C CA . THR A 1 95 ? -2.063 2.715 36.128 1.00 85.56 95 THR A CA 1
ATOM 776 C C . THR A 1 95 ? -2.336 1.306 35.626 1.00 85.56 95 THR A C 1
ATOM 778 O O . THR A 1 95 ? -3.406 0.756 35.880 1.00 85.56 95 THR A O 1
ATOM 781 N N . ILE A 1 96 ? -1.372 0.707 34.928 1.00 87.94 96 ILE A N 1
ATOM 782 C CA . ILE A 1 96 ? -1.413 -0.722 34.607 1.00 87.94 96 ILE A CA 1
ATOM 783 C C . ILE A 1 96 ? -0.782 -1.472 35.787 1.00 87.94 96 ILE A C 1
ATOM 785 O O . ILE A 1 96 ? 0.414 -1.295 36.029 1.00 87.94 96 ILE A O 1
ATOM 789 N N . PRO A 1 97 ? -1.532 -2.300 36.535 1.00 82.88 97 PRO A N 1
ATOM 790 C CA . PRO A 1 97 ? -0.932 -3.152 37.551 1.00 82.88 97 PRO A CA 1
ATOM 791 C C . PRO A 1 97 ? 0.036 -4.136 36.883 1.00 82.88 97 PRO A C 1
ATOM 793 O O . PRO A 1 97 ? -0.334 -4.873 35.970 1.00 82.88 97 PRO A O 1
ATOM 796 N N . CYS A 1 98 ? 1.288 -4.139 37.336 1.00 85.31 98 CYS A N 1
ATOM 797 C CA . CYS A 1 98 ? 2.331 -5.044 36.869 1.00 85.31 98 CYS A CA 1
ATOM 798 C C . CYS A 1 98 ? 2.868 -5.836 38.065 1.00 85.31 98 CYS A C 1
ATOM 800 O O . CYS A 1 98 ? 3.282 -5.246 39.060 1.00 85.31 98 CYS A O 1
ATOM 802 N N . MET A 1 99 ? 2.863 -7.167 37.969 1.00 83.12 99 MET A N 1
ATOM 803 C CA . MET A 1 99 ? 3.643 -8.019 38.867 1.00 83.12 99 MET A CA 1
ATOM 804 C C . MET A 1 99 ? 5.003 -8.279 38.228 1.00 83.12 99 MET A C 1
ATOM 806 O O . MET A 1 99 ? 5.081 -8.882 37.158 1.00 83.12 99 MET A O 1
ATOM 810 N N . ILE A 1 100 ? 6.069 -7.837 38.894 1.00 79.75 100 ILE A N 1
ATOM 811 C CA . ILE A 1 100 ? 7.450 -8.128 38.506 1.00 79.75 100 ILE A CA 1
ATOM 812 C C . ILE A 1 100 ? 7.986 -9.191 39.462 1.00 79.75 100 ILE A C 1
ATOM 814 O O . ILE A 1 100 ? 8.312 -8.879 40.602 1.00 79.75 100 ILE A O 1
ATOM 818 N N . GLY A 1 101 ? 8.086 -10.429 38.971 1.00 75.88 101 GLY A N 1
ATOM 819 C CA . GLY A 1 101 ? 8.662 -11.565 39.693 1.00 75.88 101 GLY A CA 1
ATOM 820 C C . GLY A 1 101 ? 7.760 -12.123 40.799 1.00 75.88 101 GLY A C 1
ATOM 821 O O . GLY A 1 101 ? 7.216 -11.397 41.624 1.00 75.88 101 GLY A O 1
ATOM 822 N N . SER A 1 102 ? 7.601 -13.445 40.832 1.00 72.25 102 SER A N 1
ATOM 823 C CA . SER A 1 102 ? 7.096 -14.137 42.017 1.00 72.25 102 SER A CA 1
ATOM 824 C C . SER A 1 102 ? 8.137 -14.011 43.131 1.00 72.25 102 SER A C 1
ATOM 826 O O . SER A 1 102 ? 9.278 -14.423 42.919 1.00 72.25 102 SER A O 1
ATOM 828 N N . LEU A 1 103 ? 7.756 -13.469 44.295 1.00 62.53 103 LEU A N 1
ATOM 829 C CA . LEU A 1 103 ? 8.508 -13.685 45.534 1.00 62.53 103 LEU A CA 1
ATOM 830 C C . LEU A 1 103 ? 8.515 -15.198 45.797 1.00 62.53 103 LEU A C 1
ATOM 832 O O . LEU A 1 103 ? 7.511 -15.753 46.243 1.00 62.53 103 LEU A O 1
ATOM 836 N N . LEU A 1 104 ? 9.617 -15.848 45.430 1.00 48.28 104 LEU A N 1
ATOM 837 C CA . LEU A 1 104 ? 10.055 -17.095 46.044 1.00 48.28 104 LEU A CA 1
ATOM 838 C C . LEU A 1 104 ? 10.899 -16.745 47.267 1.00 48.28 104 LEU A C 1
ATOM 840 O O . LEU A 1 104 ? 11.709 -15.795 47.152 1.00 48.28 104 LEU A O 1
#

pLDDT: mean 77.5, std 11.37, range [44.28, 92.31]

Secondary structure (DSSP, 8-state):
-PPP--PPPS-GGGGTHHHHHHHHHHHHHHHHHS-----HHHHHHH-HHHHHHHHHHHH-HHHHHHHTT----HHHHHHHTTPPPP-PPP----------S---

Radius of gyration: 26.28 Å; chains: 1; bounding box: 56×52×73 Å

Organism: NCBI:txid586398

Foldseek 3Di:
DDDDDDDDPPCPVVPPVVVVVVVVVVVVVVVVVPPPPDDPVRVCVVPVVVVVVVVCCVVVVVVVVVVVDDPDDQCVVCVVVVHDGDDDDDPDDDDDDDDDDDPD